Protein AF-A0A3A8LAW4-F1 (afdb_monomer)

Sequence (102 aa):
MADNPIEKQHQHEREQERERLRAEEQKDLEVEAHRGARPLEGFAGGHTTWTGSQDDEAAARVHAGDAGASWEASERQARLEPEPLSDEDEGEDSEARVPERR

Radius of gyration: 31.29 Å; Cα contacts (8 Å, |Δi|>4): 9; chains: 1; bounding box: 54×65×73 Å

Structure (mmCIF, N/CA/C/O backbone):
data_AF-A0A3A8LAW4-F1
#
_entry.id   AF-A0A3A8LAW4-F1
#
loop_
_atom_site.group_PDB
_atom_site.id
_atom_si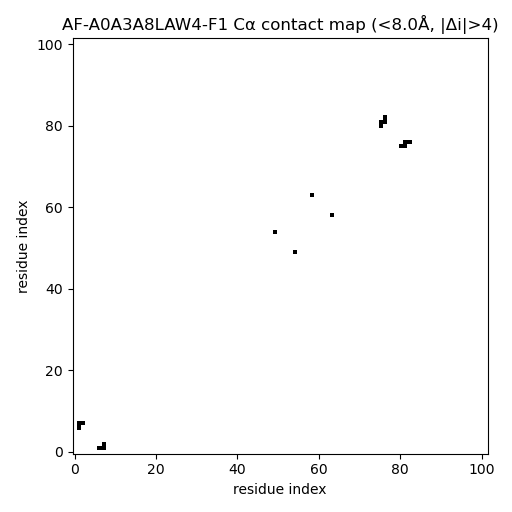te.type_symbol
_atom_site.label_atom_id
_atom_site.label_alt_id
_atom_site.label_comp_id
_atom_site.label_asym_id
_atom_site.label_entity_id
_atom_site.label_seq_id
_atom_site.pdbx_PDB_ins_code
_atom_site.Cartn_x
_atom_site.Cartn_y
_atom_site.Cartn_z
_atom_site.occupancy
_atom_site.B_iso_or_equiv
_atom_site.auth_seq_id
_atom_site.auth_comp_id
_atom_site.auth_asym_id
_atom_site.auth_atom_id
_atom_site.pdbx_PDB_model_num
ATOM 1 N N . MET A 1 1 ? 14.200 -14.457 -42.639 1.00 54.47 1 MET A N 1
ATOM 2 C CA . MET A 1 1 ? 15.584 -14.108 -42.254 1.00 54.47 1 MET A CA 1
ATOM 3 C C . MET A 1 1 ? 15.820 -12.729 -42.845 1.00 54.47 1 MET A C 1
ATOM 5 O O . MET A 1 1 ? 15.458 -12.554 -43.997 1.00 54.47 1 MET A O 1
ATOM 9 N N . ALA A 1 2 ? 16.240 -11.725 -42.071 1.00 56.69 2 ALA A N 1
ATOM 10 C CA . ALA A 1 2 ? 16.399 -10.375 -42.622 1.00 56.69 2 ALA A CA 1
ATOM 11 C C . ALA A 1 2 ? 17.552 -10.380 -43.630 1.00 56.69 2 ALA A C 1
ATOM 13 O O . ALA A 1 2 ? 18.704 -10.538 -43.239 1.00 56.69 2 ALA A O 1
ATOM 14 N N . ASP A 1 3 ? 17.243 -10.272 -44.920 1.00 71.75 3 ASP A N 1
ATOM 15 C CA . ASP A 1 3 ? 18.232 -10.344 -46.002 1.00 71.75 3 ASP A CA 1
ATOM 16 C C . ASP A 1 3 ? 18.871 -8.974 -46.306 1.00 71.75 3 ASP A C 1
ATOM 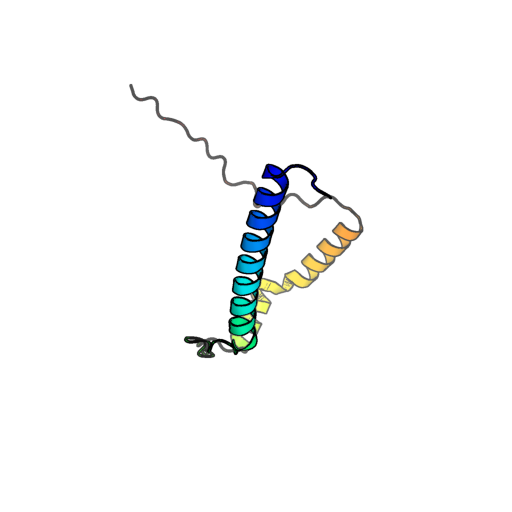18 O O . ASP A 1 3 ? 19.797 -8.882 -47.110 1.00 71.75 3 ASP A O 1
ATOM 22 N N . ASN A 1 4 ? 18.444 -7.911 -45.608 1.00 79.94 4 ASN A N 1
ATOM 23 C CA . ASN A 1 4 ? 18.996 -6.561 -45.718 1.00 79.94 4 ASN A CA 1
ATOM 24 C C . ASN A 1 4 ? 20.076 -6.307 -44.637 1.00 79.94 4 ASN A C 1
ATOM 26 O O . ASN A 1 4 ? 19.798 -6.469 -43.445 1.00 79.94 4 ASN A O 1
ATOM 30 N N . PRO A 1 5 ? 21.306 -5.892 -45.003 1.00 76.94 5 PRO A N 1
ATOM 31 C CA . PRO A 1 5 ? 22.393 -5.646 -44.048 1.00 76.94 5 PRO A CA 1
ATOM 32 C C . PRO A 1 5 ? 22.064 -4.590 -42.982 1.00 76.94 5 PRO A C 1
ATOM 34 O O . PRO A 1 5 ? 22.526 -4.722 -41.851 1.00 76.94 5 PRO A O 1
ATOM 37 N N . ILE A 1 6 ? 21.232 -3.593 -43.301 1.00 80.44 6 ILE A N 1
ATOM 38 C CA . ILE A 1 6 ? 20.807 -2.562 -42.339 1.00 80.44 6 ILE A CA 1
ATOM 39 C C . ILE A 1 6 ? 19.830 -3.144 -41.307 1.00 80.44 6 ILE A C 1
ATOM 41 O O . ILE A 1 6 ? 19.937 -2.886 -40.112 1.00 80.44 6 ILE A O 1
ATOM 45 N N . GLU A 1 7 ? 18.916 -4.016 -41.734 1.00 79.12 7 GLU A N 1
ATOM 46 C CA . GLU A 1 7 ? 17.996 -4.691 -40.813 1.00 79.12 7 GLU A CA 1
ATOM 47 C C . GLU A 1 7 ? 18.724 -5.653 -39.869 1.00 79.12 7 GLU A C 1
ATOM 49 O O . GLU A 1 7 ? 18.337 -5.763 -38.706 1.00 79.12 7 GLU A O 1
ATOM 54 N N . LYS A 1 8 ? 19.797 -6.309 -40.336 1.00 79.12 8 LYS A N 1
ATOM 55 C CA . LYS A 1 8 ? 20.671 -7.134 -39.485 1.00 79.12 8 LYS A CA 1
ATOM 56 C C . LYS A 1 8 ? 21.379 -6.299 -38.416 1.00 79.12 8 LYS A C 1
ATOM 58 O O . LYS A 1 8 ? 21.447 -6.737 -37.272 1.00 79.12 8 LYS A O 1
ATOM 63 N N . GLN A 1 9 ? 21.857 -5.101 -38.762 1.00 83.25 9 GLN A N 1
ATOM 64 C CA . GLN A 1 9 ? 22.463 -4.177 -37.795 1.00 83.25 9 GLN A CA 1
ATOM 65 C C . GLN A 1 9 ? 21.454 -3.748 -36.725 1.00 83.25 9 GLN A C 1
ATOM 67 O O . GLN A 1 9 ? 21.724 -3.911 -35.540 1.00 83.25 9 GLN A O 1
ATOM 72 N N . HIS A 1 10 ? 20.250 -3.331 -37.119 1.00 90.19 10 HIS A N 1
ATOM 73 C CA . HIS A 1 10 ? 19.208 -2.960 -36.158 1.00 90.19 10 HIS A CA 1
ATOM 74 C C . HIS A 1 10 ? 18.708 -4.131 -35.305 1.00 90.19 10 HIS A C 1
ATOM 76 O O . HIS A 1 10 ? 18.298 -3.936 -34.163 1.00 90.19 10 HIS A O 1
ATOM 82 N N . GLN A 1 11 ? 18.695 -5.358 -35.837 1.00 86.12 11 GLN A N 1
ATOM 83 C CA . GLN A 1 11 ? 18.406 -6.544 -35.024 1.00 86.12 11 GLN A CA 1
ATOM 84 C C . GLN A 1 11 ? 19.486 -6.762 -33.971 1.00 86.12 11 GLN A C 1
ATOM 86 O O . GLN A 1 11 ? 19.148 -6.950 -32.808 1.00 86.12 11 GLN A O 1
ATOM 91 N N . HIS A 1 12 ? 20.753 -6.638 -34.355 1.00 85.50 12 HIS A N 1
ATOM 92 C CA . HIS A 1 12 ? 21.869 -6.787 -33.434 1.00 85.50 12 HIS A CA 1
ATOM 93 C C . HIS A 1 12 ? 21.871 -5.715 -32.331 1.00 85.50 12 HIS A C 1
ATOM 95 O O . HIS A 1 12 ? 22.075 -6.036 -31.165 1.00 85.50 12 HIS A O 1
ATOM 101 N N . GLU A 1 13 ? 21.566 -4.460 -32.670 1.00 88.69 13 GLU A N 1
ATOM 102 C CA . GLU A 1 13 ? 21.421 -3.366 -31.697 1.00 88.69 13 GLU A CA 1
ATOM 103 C C . GLU A 1 13 ? 20.300 -3.648 -30.685 1.00 88.69 13 GLU A C 1
ATOM 105 O O . GLU A 1 13 ? 20.503 -3.527 -29.477 1.00 88.69 13 GLU A O 1
ATOM 110 N N . ARG A 1 14 ? 19.133 -4.104 -31.161 1.00 91.31 14 ARG A N 1
ATOM 111 C CA . ARG A 1 14 ? 18.005 -4.480 -30.290 1.00 91.31 14 ARG A CA 1
ATOM 112 C C . ARG A 1 14 ? 18.312 -5.689 -29.411 1.00 91.31 14 ARG A C 1
ATOM 114 O O . ARG A 1 14 ? 17.822 -5.772 -28.287 1.00 91.31 14 ARG A O 1
ATOM 121 N N . GLU A 1 15 ? 19.072 -6.651 -29.924 1.00 91.19 15 GLU A N 1
ATOM 122 C CA . GLU A 1 15 ? 19.503 -7.820 -29.157 1.00 91.19 15 GLU A CA 1
ATOM 123 C C . GLU A 1 15 ? 20.456 -7.416 -28.030 1.00 91.19 15 GLU A C 1
ATOM 125 O O . GLU A 1 15 ? 20.226 -7.810 -26.889 1.00 91.19 15 GLU A O 1
ATOM 130 N N . GLN A 1 16 ? 21.438 -6.553 -28.310 1.00 91.31 16 GLN A N 1
ATOM 131 C CA . GLN A 1 16 ? 22.342 -6.012 -27.289 1.00 91.31 16 GLN A CA 1
ATOM 132 C C . GLN A 1 16 ? 21.593 -5.209 -26.217 1.00 91.31 16 GLN A C 1
ATOM 134 O O . GLN A 1 16 ? 21.855 -5.363 -25.024 1.00 91.31 16 GLN A O 1
ATOM 139 N N . GLU A 1 17 ? 20.638 -4.370 -26.622 1.00 90.81 17 GLU A N 1
ATOM 140 C CA . GLU A 1 17 ? 19.814 -3.604 -25.683 1.00 90.81 17 GLU A CA 1
ATOM 141 C C . GLU A 1 17 ? 18.976 -4.530 -24.790 1.00 90.81 17 GLU A C 1
ATOM 143 O O . GLU A 1 17 ? 18.943 -4.363 -23.570 1.00 90.81 17 GLU A O 1
ATOM 148 N N . ARG A 1 18 ? 18.366 -5.573 -25.365 1.00 93.31 18 ARG A N 1
ATOM 149 C CA . ARG A 1 18 ? 17.629 -6.585 -24.594 1.00 93.31 18 ARG A CA 1
ATOM 150 C C . ARG A 1 18 ? 18.518 -7.358 -23.630 1.00 93.31 18 ARG A C 1
ATOM 152 O O . ARG A 1 18 ? 18.077 -7.657 -22.524 1.00 93.31 18 ARG A O 1
ATOM 159 N N . GLU A 1 19 ? 19.729 -7.725 -24.039 1.00 93.38 19 GLU A N 1
ATOM 160 C CA . GLU A 1 19 ? 20.687 -8.395 -23.155 1.00 93.38 19 GLU A CA 1
ATOM 161 C C . GLU A 1 19 ? 21.088 -7.497 -21.986 1.00 93.38 19 GLU A C 1
ATOM 163 O O . GLU A 1 19 ? 21.107 -7.957 -20.844 1.00 93.38 19 GLU A O 1
ATOM 168 N N . ARG A 1 20 ? 21.313 -6.203 -22.245 1.00 94.06 20 ARG A N 1
ATOM 169 C CA . ARG A 1 20 ? 21.591 -5.219 -21.197 1.00 94.06 20 ARG A CA 1
ATOM 170 C C . ARG A 1 20 ? 20.436 -5.106 -20.201 1.00 94.06 20 ARG A C 1
ATOM 172 O O . ARG A 1 20 ? 20.688 -5.155 -19.001 1.00 94.06 20 ARG A O 1
ATOM 179 N N . LEU A 1 21 ? 19.198 -5.000 -20.686 1.00 94.38 21 LEU A N 1
ATOM 180 C CA . LEU A 1 21 ? 18.011 -4.903 -19.829 1.00 94.38 21 LEU A CA 1
ATOM 181 C C . LEU A 1 21 ? 17.821 -6.157 -18.968 1.00 94.38 21 LEU A C 1
ATOM 183 O O . LEU A 1 21 ? 17.589 -6.041 -17.770 1.00 94.38 21 LEU A O 1
ATOM 187 N N . ARG A 1 22 ? 18.005 -7.355 -19.539 1.00 94.50 22 ARG A N 1
ATOM 188 C CA . ARG A 1 22 ? 17.950 -8.608 -18.764 1.00 94.50 22 ARG A CA 1
ATOM 189 C C . ARG A 1 22 ? 19.023 -8.674 -17.681 1.00 94.50 22 ARG A C 1
ATOM 191 O O . ARG A 1 22 ? 18.770 -9.201 -16.605 1.00 94.50 22 ARG A O 1
ATOM 198 N N . ALA A 1 23 ? 20.227 -8.178 -17.963 1.00 93.38 23 ALA A N 1
ATOM 199 C CA . ALA A 1 23 ? 21.310 -8.160 -16.983 1.00 93.38 23 ALA A CA 1
ATOM 200 C C . ALA A 1 23 ? 21.052 -7.169 -15.835 1.00 93.38 23 ALA A C 1
ATOM 202 O O . ALA A 1 23 ? 21.541 -7.382 -14.728 1.00 93.38 23 ALA A O 1
ATOM 203 N N . GLU A 1 24 ? 20.320 -6.087 -16.093 1.00 92.62 24 GLU A N 1
ATOM 204 C CA . GLU A 1 24 ? 19.895 -5.118 -15.078 1.00 92.62 24 GLU A CA 1
ATOM 205 C C . GLU A 1 24 ? 18.762 -5.688 -14.218 1.00 92.62 24 GLU A C 1
ATOM 207 O O . GLU A 1 24 ? 18.898 -5.746 -13.000 1.00 92.62 24 GLU A O 1
ATOM 212 N N . GLU A 1 25 ? 17.738 -6.262 -14.850 1.00 93.19 25 GLU A N 1
ATOM 213 C CA . GLU A 1 25 ? 16.645 -6.961 -14.167 1.00 93.19 25 GLU A CA 1
ATOM 214 C C . GLU A 1 25 ? 17.162 -8.093 -13.265 1.00 93.19 25 GLU A C 1
ATOM 216 O O . GLU A 1 25 ? 16.748 -8.218 -12.116 1.00 93.19 25 GLU A O 1
ATOM 221 N N . GLN A 1 26 ? 18.127 -8.887 -13.741 1.00 94.56 26 GLN A N 1
ATOM 222 C CA . GLN A 1 26 ? 18.737 -9.950 -12.942 1.00 94.56 26 GLN A CA 1
ATOM 223 C C . GLN A 1 26 ? 19.419 -9.407 -11.674 1.00 94.56 26 GLN A C 1
ATOM 225 O O . GLN A 1 26 ? 19.329 -10.033 -10.618 1.00 94.56 26 GLN A O 1
ATOM 230 N N . LYS A 1 27 ? 20.070 -8.239 -11.748 1.00 92.00 27 LYS A N 1
ATOM 231 C CA . LYS A 1 27 ? 20.692 -7.600 -10.577 1.00 92.00 27 LYS A CA 1
ATOM 232 C C . LYS A 1 27 ? 19.650 -7.091 -9.593 1.00 92.00 27 LYS A C 1
ATOM 234 O O . LYS A 1 27 ? 19.833 -7.254 -8.389 1.00 92.00 27 LYS A O 1
ATOM 239 N N . ASP A 1 28 ? 18.571 -6.501 -10.092 1.00 90.00 28 ASP A N 1
ATOM 240 C CA . ASP A 1 28 ? 17.483 -6.020 -9.243 1.00 90.00 28 ASP A CA 1
ATOM 241 C C . ASP A 1 28 ? 16.814 -7.189 -8.514 1.00 90.00 28 ASP A C 1
ATOM 243 O O . ASP A 1 28 ? 16.655 -7.146 -7.294 1.00 90.00 28 ASP A O 1
ATOM 247 N N . LEU A 1 29 ? 16.546 -8.289 -9.223 1.00 91.69 29 LEU A N 1
ATOM 248 C CA . LEU A 1 29 ? 16.021 -9.519 -8.630 1.00 91.69 29 LEU A CA 1
ATOM 249 C C . LEU A 1 29 ? 16.972 -10.117 -7.587 1.00 91.69 29 LEU A C 1
ATOM 251 O O . LEU A 1 29 ? 16.516 -10.608 -6.558 1.00 91.69 29 LEU A O 1
ATOM 255 N N . GLU A 1 30 ? 18.288 -10.069 -7.806 1.00 90.50 30 GLU A N 1
ATOM 256 C CA . GLU A 1 30 ? 19.273 -10.499 -6.808 1.00 90.50 30 GLU A CA 1
ATOM 257 C C . GLU A 1 30 ? 19.241 -9.617 -5.557 1.00 90.50 30 GLU A C 1
ATOM 259 O O . GLU A 1 30 ? 19.284 -10.137 -4.440 1.00 90.50 30 GLU A O 1
ATOM 264 N N . VAL A 1 31 ? 19.120 -8.298 -5.712 1.00 87.56 31 VAL A N 1
ATOM 265 C CA . VAL A 1 31 ? 18.977 -7.372 -4.580 1.00 87.56 31 VAL A CA 1
ATOM 266 C C . VAL A 1 31 ? 17.682 -7.648 -3.819 1.00 87.56 31 VAL A C 1
ATOM 268 O O . VAL A 1 31 ? 17.701 -7.718 -2.590 1.00 87.56 31 VAL A O 1
ATOM 271 N N . GLU A 1 32 ? 16.569 -7.840 -4.524 1.00 83.44 32 GLU A N 1
ATOM 272 C CA . GLU A 1 32 ? 15.262 -8.112 -3.925 1.00 83.44 32 GLU A CA 1
ATOM 273 C C . GLU A 1 32 ? 15.197 -9.483 -3.244 1.00 83.44 32 GLU A C 1
ATOM 275 O O . GLU A 1 32 ? 14.677 -9.578 -2.133 1.00 83.44 32 GLU A O 1
ATOM 280 N N . ALA A 1 33 ? 15.794 -10.523 -3.833 1.00 87.00 33 ALA A N 1
ATOM 281 C CA . ALA A 1 33 ? 15.849 -11.867 -3.252 1.00 87.00 33 ALA A CA 1
ATOM 282 C C . ALA A 1 33 ? 16.581 -11.902 -1.901 1.00 87.00 33 ALA A C 1
ATOM 284 O O . ALA A 1 33 ? 16.252 -12.709 -1.032 1.00 87.00 33 ALA A O 1
ATOM 285 N N . HIS A 1 34 ? 17.560 -11.014 -1.712 1.00 82.06 34 HIS A N 1
ATOM 286 C CA . HIS A 1 34 ? 18.314 -10.884 -0.463 1.00 82.06 34 HIS A CA 1
ATOM 287 C C . HIS A 1 34 ? 17.796 -9.747 0.430 1.00 82.06 34 HIS A C 1
ATOM 289 O O . HIS A 1 34 ? 18.322 -9.529 1.528 1.00 82.06 34 HIS A O 1
ATOM 295 N N . ARG A 1 35 ? 16.756 -9.021 0.002 1.00 77.56 35 ARG A N 1
ATOM 296 C CA . ARG A 1 35 ? 16.139 -7.955 0.787 1.00 77.56 35 ARG A CA 1
ATOM 297 C C . ARG A 1 35 ? 15.269 -8.576 1.876 1.00 77.56 35 ARG A C 1
ATOM 299 O O . ARG A 1 35 ? 14.098 -8.881 1.677 1.00 77.56 35 ARG A O 1
ATOM 306 N N . GLY A 1 36 ? 15.850 -8.746 3.060 1.00 75.75 36 GLY A N 1
ATOM 307 C CA . GLY A 1 36 ? 15.088 -9.063 4.267 1.00 75.75 36 GLY A CA 1
ATOM 308 C C . GLY A 1 36 ? 14.078 -7.963 4.611 1.00 75.75 36 GLY A C 1
ATOM 309 O O . GLY A 1 36 ? 14.134 -6.851 4.074 1.00 75.75 36 GLY A O 1
ATOM 310 N N . ALA A 1 37 ? 13.163 -8.257 5.540 1.00 78.06 37 ALA A N 1
ATOM 311 C CA . ALA A 1 37 ? 12.265 -7.245 6.086 1.00 78.06 37 ALA A CA 1
ATOM 312 C C . ALA A 1 37 ? 13.099 -6.048 6.558 1.00 78.06 37 ALA A C 1
ATOM 314 O O . ALA A 1 37 ? 13.991 -6.199 7.398 1.00 78.06 37 ALA A O 1
ATOM 315 N N . ARG A 1 38 ? 12.847 -4.863 5.984 1.00 73.38 38 ARG A N 1
ATOM 316 C CA . ARG A 1 38 ? 13.502 -3.643 6.459 1.00 73.38 38 ARG A CA 1
ATOM 317 C C . ARG A 1 38 ? 13.150 -3.518 7.940 1.00 73.38 38 ARG A C 1
ATOM 319 O O . ARG A 1 38 ? 11.958 -3.597 8.251 1.00 73.38 38 ARG A O 1
ATOM 326 N N . PRO A 1 39 ? 14.134 -3.358 8.842 1.00 74.38 39 PRO A N 1
ATOM 327 C CA . PRO A 1 39 ? 13.811 -3.075 10.225 1.00 74.38 39 PRO A CA 1
ATOM 328 C C . PRO A 1 39 ? 12.916 -1.845 10.215 1.00 74.38 39 PRO A C 1
ATOM 330 O O . PRO A 1 39 ? 13.207 -0.857 9.534 1.00 74.38 39 PRO A O 1
ATOM 333 N N . LEU A 1 40 ? 11.781 -1.948 10.894 1.00 70.19 40 LEU A N 1
ATOM 334 C CA . LEU A 1 40 ? 10.882 -0.826 11.049 1.00 70.19 40 LEU A CA 1
ATOM 335 C C . LEU A 1 40 ? 11.546 0.162 12.016 1.00 70.19 40 LEU A C 1
ATOM 337 O O . LEU A 1 40 ? 11.243 0.191 13.208 1.00 70.19 40 LEU A O 1
ATOM 341 N N . GLU A 1 41 ? 12.511 0.931 11.519 1.00 62.34 41 GLU A N 1
ATOM 342 C CA . GLU A 1 41 ? 13.088 2.052 12.248 1.00 62.34 41 GLU A CA 1
ATOM 343 C C . GLU A 1 41 ? 11.946 3.021 12.569 1.00 62.34 41 GLU A C 1
ATOM 345 O O . GLU A 1 41 ? 11.364 3.638 11.681 1.00 62.34 41 GLU A O 1
ATOM 350 N N . GLY A 1 42 ? 11.560 3.073 13.845 1.00 63.72 42 GLY A N 1
ATOM 351 C CA . GLY A 1 42 ? 10.423 3.865 14.313 1.00 63.72 42 GLY A CA 1
ATOM 352 C C . GLY A 1 42 ? 9.141 3.082 14.611 1.00 63.72 42 GLY A C 1
ATOM 353 O O . GLY A 1 42 ? 8.262 3.647 15.254 1.00 63.72 42 GLY A O 1
ATOM 354 N N . PHE A 1 43 ? 9.035 1.787 14.284 1.00 58.12 43 PHE A N 1
ATOM 355 C CA . PHE A 1 43 ? 7.993 0.928 14.872 1.00 58.12 43 PHE A CA 1
ATOM 356 C C . PHE A 1 43 ? 8.461 0.472 16.251 1.00 58.12 43 PHE A C 1
ATOM 358 O O . PHE A 1 43 ? 8.682 -0.703 16.538 1.00 58.12 43 PHE A O 1
ATOM 365 N N . ALA A 1 44 ? 8.613 1.449 17.141 1.00 59.91 44 ALA A N 1
ATOM 366 C CA . ALA A 1 44 ? 8.235 1.175 18.506 1.00 59.91 44 ALA A CA 1
ATOM 367 C C . ALA A 1 44 ? 6.763 0.766 18.414 1.00 59.91 44 ALA A C 1
ATOM 369 O O . ALA A 1 44 ? 5.966 1.519 17.853 1.00 59.91 44 ALA A O 1
ATOM 370 N N . GLY A 1 45 ? 6.407 -0.422 18.903 1.00 59.19 45 GLY A N 1
ATOM 371 C CA . GLY A 1 45 ? 5.026 -0.740 19.263 1.00 59.19 45 GLY A CA 1
ATOM 372 C C . GLY A 1 45 ? 4.612 0.235 20.356 1.00 59.19 45 GLY A C 1
ATOM 373 O O . GLY A 1 45 ? 4.635 -0.099 21.536 1.00 59.19 45 GLY A O 1
ATOM 374 N N . GLY A 1 46 ? 4.412 1.490 19.958 1.00 60.50 46 GLY A N 1
ATOM 375 C CA . GLY A 1 46 ? 4.252 2.629 20.820 1.00 60.50 46 GLY A CA 1
ATOM 376 C C . GLY A 1 46 ? 2.969 2.380 21.552 1.00 60.50 46 GLY A C 1
ATO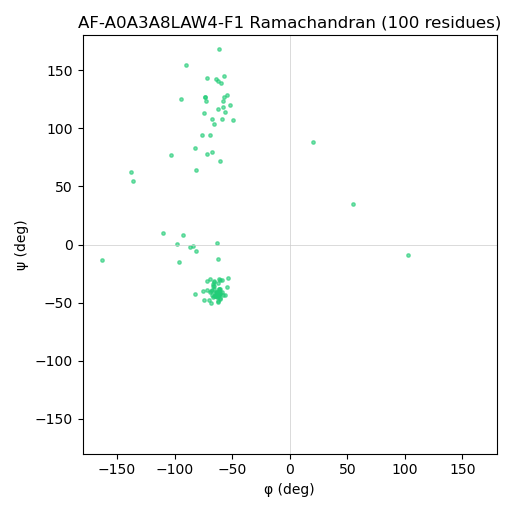M 377 O O . GLY A 1 46 ? 1.896 2.501 20.971 1.00 60.50 46 GLY A O 1
ATOM 378 N N . HIS A 1 47 ? 3.100 1.972 22.809 1.00 60.44 47 HIS A N 1
ATOM 379 C CA . HIS A 1 47 ? 2.003 2.011 23.743 1.00 60.44 47 HIS A CA 1
ATOM 380 C C . HIS A 1 47 ? 1.413 3.411 23.648 1.00 60.44 47 HIS A C 1
ATOM 382 O O . HIS A 1 47 ? 2.024 4.395 24.071 1.00 60.44 47 HIS A O 1
ATOM 388 N N . THR A 1 48 ? 0.242 3.506 23.031 1.00 68.62 48 THR A N 1
ATOM 389 C CA . THR A 1 48 ? -0.606 4.662 23.221 1.00 68.62 48 THR A CA 1
ATOM 390 C C . THR A 1 48 ? -0.863 4.761 24.720 1.00 68.62 48 THR A C 1
ATOM 392 O O . THR A 1 48 ? -0.989 3.748 25.408 1.00 68.62 48 THR A O 1
ATOM 395 N N . THR A 1 49 ? -0.964 5.972 25.260 1.00 75.31 49 THR A N 1
ATOM 396 C CA . THR A 1 49 ? -1.496 6.151 26.625 1.00 75.31 49 THR A CA 1
ATOM 397 C C . THR A 1 49 ? -2.948 5.672 26.739 1.00 75.31 49 THR A C 1
ATOM 399 O O . THR A 1 49 ? -3.470 5.526 27.839 1.00 75.31 49 THR A O 1
ATOM 402 N N . TRP A 1 50 ? -3.582 5.427 25.594 1.00 78.56 50 TRP A N 1
ATOM 403 C CA . TRP A 1 50 ? -4.893 4.834 25.430 1.00 78.56 50 TRP A CA 1
ATOM 404 C C . TRP A 1 50 ? -4.877 3.331 25.720 1.00 78.56 50 TRP A C 1
ATOM 406 O O . TRP A 1 50 ? -4.081 2.584 25.148 1.00 78.56 50 TRP A O 1
ATOM 416 N N . THR A 1 51 ? -5.764 2.895 26.608 1.00 83.12 51 THR A N 1
ATOM 417 C CA . THR A 1 51 ? -5.977 1.480 26.933 1.00 83.12 51 THR A CA 1
ATOM 418 C C . THR A 1 51 ? -7.040 0.868 26.020 1.00 83.12 51 THR A C 1
ATOM 420 O O . THR A 1 51 ? -7.931 1.572 25.554 1.00 83.12 51 THR A O 1
ATOM 423 N N . GLY A 1 52 ? -6.998 -0.453 25.807 1.00 82.81 52 GLY A N 1
ATOM 424 C CA . GLY A 1 52 ? -8.002 -1.151 24.986 1.00 82.81 52 GLY A CA 1
ATOM 425 C C . GLY A 1 52 ? -9.441 -0.905 25.451 1.00 82.81 52 GLY A C 1
ATOM 426 O O . GLY A 1 52 ? -10.318 -0.668 24.640 1.00 82.81 52 GLY A O 1
ATOM 427 N N . SER A 1 53 ? -9.676 -0.812 26.762 1.00 85.56 53 SER A N 1
ATOM 428 C CA . SER A 1 53 ? -11.008 -0.510 27.305 1.00 85.56 53 SER A CA 1
ATOM 429 C C . SER A 1 53 ? -11.514 0.892 26.954 1.00 85.56 53 SER A C 1
ATOM 431 O O . SER A 1 53 ? -12.717 1.083 26.808 1.00 85.56 53 SER A O 1
ATOM 433 N N . GLN A 1 54 ? -10.617 1.876 26.824 1.00 86.75 54 GLN A N 1
ATOM 434 C CA . GLN A 1 54 ? -10.994 3.212 26.354 1.00 86.75 54 GLN A CA 1
ATOM 435 C C . GLN A 1 54 ? -11.325 3.191 24.859 1.00 86.75 54 GLN A C 1
ATOM 437 O O . GLN A 1 54 ? -12.191 3.946 24.422 1.00 86.75 54 GLN A O 1
ATOM 442 N N . ASP A 1 55 ? -10.666 2.313 24.099 1.00 86.69 55 ASP A N 1
ATOM 443 C CA . ASP A 1 55 ? -10.925 2.110 2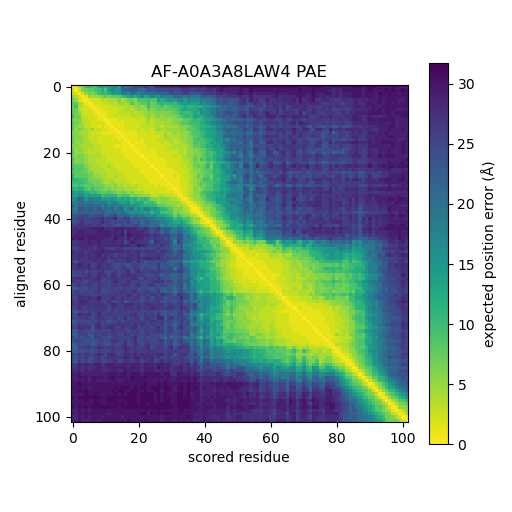2.674 1.00 86.69 55 ASP A CA 1
ATOM 444 C C . ASP A 1 55 ? -12.294 1.484 22.466 1.00 86.69 55 ASP A C 1
ATOM 446 O O . ASP A 1 55 ? -13.125 2.063 21.778 1.00 86.69 55 ASP A O 1
ATOM 450 N N . ASP A 1 56 ? -12.575 0.397 23.181 1.00 87.12 56 ASP A N 1
ATOM 451 C CA . ASP A 1 56 ? -13.864 -0.288 23.142 1.00 87.12 56 ASP A CA 1
ATOM 452 C C . ASP A 1 56 ? -15.018 0.648 23.543 1.00 87.12 56 ASP A C 1
ATOM 454 O O . ASP A 1 56 ? -16.076 0.648 22.913 1.00 87.12 56 ASP A O 1
ATOM 458 N N . GLU A 1 57 ? -14.827 1.489 24.568 1.00 87.31 57 GLU A N 1
ATOM 459 C CA . GLU A 1 57 ? -15.842 2.457 24.993 1.00 87.31 57 GLU A CA 1
ATOM 460 C C . GLU A 1 57 ? -16.064 3.558 23.944 1.00 87.31 57 GLU A C 1
ATOM 462 O O . GLU A 1 57 ? -17.207 3.924 23.660 1.00 87.31 57 GLU A O 1
ATOM 467 N N . ALA A 1 58 ? -14.994 4.094 23.353 1.00 86.62 58 ALA A N 1
ATOM 468 C CA . ALA A 1 58 ? -15.107 5.090 22.293 1.00 86.62 58 ALA A CA 1
ATOM 469 C C . ALA A 1 58 ? -15.744 4.494 21.029 1.00 86.62 58 ALA A C 1
ATOM 471 O O . ALA A 1 58 ? -16.664 5.097 20.474 1.00 86.62 58 ALA A O 1
ATOM 472 N N . ALA A 1 59 ? -15.327 3.293 20.631 1.00 86.62 59 ALA A N 1
ATOM 473 C CA . ALA A 1 59 ? -15.874 2.564 19.497 1.00 86.62 59 ALA A CA 1
ATOM 474 C C . ALA A 1 59 ? -17.363 2.264 19.695 1.00 86.62 59 ALA A C 1
ATOM 476 O O . ALA A 1 59 ? -18.154 2.490 18.785 1.00 86.62 59 ALA A O 1
ATOM 477 N N . ALA A 1 60 ? -17.780 1.858 20.897 1.00 86.06 60 ALA A N 1
ATOM 478 C CA . ALA A 1 60 ? -19.192 1.656 21.205 1.00 86.06 60 ALA A CA 1
ATOM 479 C C . ALA A 1 60 ? -20.014 2.952 21.096 1.00 86.06 60 ALA A C 1
ATOM 481 O O . ALA A 1 60 ? -21.175 2.900 20.708 1.00 86.06 60 ALA A O 1
ATOM 482 N N . ARG A 1 61 ? -19.447 4.126 21.407 1.00 85.81 61 ARG A N 1
ATOM 483 C CA . ARG A 1 61 ? -20.165 5.405 21.254 1.00 85.81 61 ARG A CA 1
ATOM 484 C C . ARG A 1 61 ? -20.276 5.855 19.801 1.00 85.81 61 ARG A C 1
ATOM 486 O O . ARG A 1 61 ? -21.312 6.392 19.426 1.00 85.81 61 ARG A O 1
ATOM 493 N N . VAL A 1 62 ? -19.213 5.682 19.018 1.00 88.38 62 VAL A N 1
ATOM 494 C CA . VAL A 1 62 ? -19.150 6.168 17.631 1.00 88.38 62 VAL A CA 1
ATOM 495 C C . VAL A 1 62 ? -19.832 5.194 16.670 1.00 88.38 62 VAL A C 1
ATOM 497 O O . VAL A 1 62 ? -20.599 5.626 15.820 1.00 88.38 62 VAL A O 1
ATOM 500 N N . HIS A 1 63 ? -19.612 3.890 16.845 1.00 86.62 63 HIS A N 1
ATOM 501 C CA . HIS A 1 63 ? -19.965 2.852 15.871 1.00 86.62 63 HIS A CA 1
ATOM 502 C C . HIS A 1 63 ? -21.130 1.947 16.305 1.00 8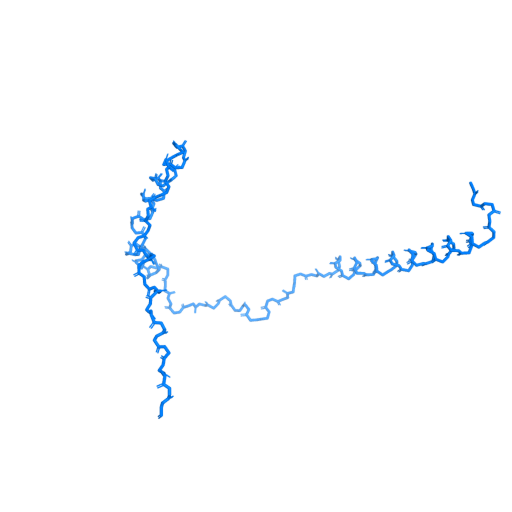6.62 63 HIS A C 1
ATOM 504 O O . HIS A 1 63 ? -21.393 0.937 15.654 1.00 86.62 63 HIS A O 1
ATOM 510 N N . ALA A 1 64 ? -21.858 2.269 17.386 1.00 84.56 64 ALA A N 1
ATOM 511 C CA . ALA A 1 64 ? -22.987 1.448 17.857 1.00 84.56 64 ALA A CA 1
ATOM 512 C C . ALA A 1 64 ? -24.045 1.153 16.774 1.00 84.56 64 ALA A C 1
ATOM 514 O O . ALA A 1 64 ? -24.712 0.122 16.843 1.00 84.56 64 ALA A O 1
ATOM 515 N N . GLY A 1 65 ? -24.214 2.048 15.795 1.00 83.06 65 GLY A N 1
ATOM 516 C CA . GLY A 1 65 ? -25.181 1.906 14.702 1.00 83.06 65 GLY A CA 1
ATOM 517 C C . GLY A 1 65 ? -24.613 1.324 13.405 1.00 83.06 65 GLY A C 1
ATOM 518 O O . GLY A 1 65 ? -25.385 0.874 12.557 1.00 83.06 65 GLY A O 1
ATOM 519 N N . ASP A 1 66 ? -23.289 1.288 13.252 1.00 88.81 66 ASP A N 1
ATOM 520 C CA . ASP A 1 66 ? -22.642 1.043 11.959 1.00 88.81 66 ASP A CA 1
ATOM 521 C C . ASP A 1 66 ? -22.902 -0.363 11.438 1.00 88.81 66 ASP A C 1
ATOM 523 O O . ASP A 1 66 ? -23.093 -0.552 10.240 1.00 88.81 66 ASP A O 1
ATOM 527 N N . ALA A 1 67 ? -22.968 -1.356 12.328 1.00 85.06 67 ALA A N 1
ATOM 528 C CA . ALA A 1 67 ? -23.253 -2.733 11.937 1.00 85.06 67 ALA A CA 1
ATOM 529 C C . ALA A 1 67 ? -24.652 -2.872 11.312 1.00 85.06 67 ALA A C 1
ATOM 531 O O . ALA A 1 67 ? -24.812 -3.548 10.297 1.00 85.06 67 ALA A O 1
ATOM 532 N N . GLY A 1 68 ? -25.655 -2.206 11.892 1.00 88.19 68 GLY A N 1
ATOM 533 C CA . GLY A 1 68 ? -27.022 -2.210 11.370 1.00 88.19 68 GLY A CA 1
ATOM 534 C C . GLY A 1 68 ? -27.137 -1.422 10.068 1.00 88.19 68 GLY A C 1
ATOM 535 O O . GLY A 1 68 ? -27.662 -1.941 9.086 1.00 88.19 68 GLY A O 1
ATOM 536 N N . ALA A 1 69 ? -26.574 -0.211 10.034 1.00 88.50 69 ALA A N 1
ATOM 537 C CA . ALA A 1 69 ? -26.560 0.629 8.838 1.00 88.50 69 ALA A CA 1
ATOM 538 C C . ALA A 1 69 ? -25.828 -0.044 7.664 1.00 88.50 69 ALA A C 1
ATOM 540 O O . ALA A 1 69 ? -26.314 -0.022 6.535 1.00 88.50 69 ALA A O 1
ATOM 541 N N . SER A 1 70 ? -24.700 -0.709 7.933 1.00 86.75 70 SER A N 1
ATOM 542 C CA . SER A 1 70 ? -23.936 -1.449 6.921 1.00 86.75 70 SER A CA 1
ATOM 543 C C . SER A 1 70 ? -24.692 -2.673 6.413 1.00 86.75 70 SER A C 1
ATOM 545 O O . SER A 1 70 ? -24.653 -2.967 5.216 1.00 86.75 70 SER A O 1
ATOM 547 N N . TRP A 1 71 ? -25.398 -3.384 7.299 1.00 88.19 71 TRP A N 1
ATOM 548 C CA . TRP A 1 71 ? -26.246 -4.506 6.905 1.00 88.19 71 TRP A CA 1
ATOM 549 C C . TRP A 1 7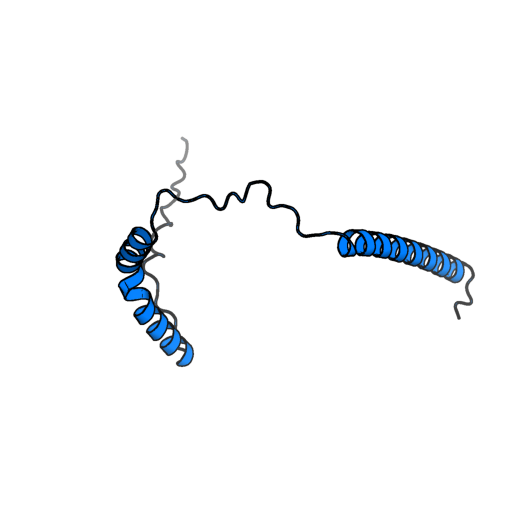1 ? -27.374 -4.044 5.982 1.00 88.19 71 TRP A C 1
ATOM 551 O O . TRP A 1 71 ? -27.550 -4.594 4.898 1.00 88.19 71 TRP A O 1
ATOM 561 N N . GLU A 1 72 ? -28.091 -2.989 6.365 1.00 90.19 72 GLU A N 1
ATOM 562 C CA . GLU A 1 72 ? -29.179 -2.433 5.563 1.00 90.19 72 GLU A CA 1
ATOM 563 C C . GLU A 1 72 ? -28.682 -1.912 4.207 1.00 90.19 72 GLU A C 1
ATOM 565 O O . GLU A 1 72 ? -29.274 -2.224 3.174 1.00 90.19 72 GLU A O 1
ATOM 570 N N . ALA A 1 73 ? -27.565 -1.178 4.186 1.00 87.75 73 ALA A N 1
ATOM 571 C CA . ALA A 1 73 ? -26.942 -0.713 2.948 1.00 87.75 73 ALA A CA 1
ATOM 572 C C . ALA A 1 73 ? -26.575 -1.887 2.026 1.00 87.75 73 ALA A C 1
ATOM 574 O O . ALA A 1 73 ? -26.889 -1.860 0.836 1.00 87.75 73 ALA A O 1
ATOM 575 N N . SER A 1 74 ? -26.004 -2.958 2.586 1.00 87.19 74 SER A N 1
ATOM 576 C CA . SER A 1 74 ? -25.682 -4.176 1.832 1.00 87.19 74 SER A CA 1
ATOM 577 C C . SER A 1 74 ? -26.936 -4.829 1.244 1.00 87.19 74 SER A C 1
ATOM 579 O O . SER A 1 74 ? -26.945 -5.247 0.085 1.00 87.19 74 SER A O 1
ATOM 581 N N . GLU A 1 75 ? -28.023 -4.898 2.014 1.00 92.56 75 GLU A N 1
ATOM 582 C CA . GLU A 1 75 ? -29.289 -5.443 1.528 1.00 92.56 75 GLU A CA 1
ATOM 583 C C . GLU A 1 75 ? -29.915 -4.587 0.415 1.00 92.56 75 GLU A C 1
ATOM 585 O O . GLU A 1 75 ? -30.452 -5.139 -0.547 1.00 92.56 75 GLU A O 1
ATOM 590 N N . ARG A 1 76 ? -29.832 -3.253 0.503 1.00 88.88 76 ARG A N 1
ATOM 591 C CA . ARG A 1 76 ? -30.306 -2.337 -0.551 1.00 88.88 76 ARG A CA 1
ATOM 592 C C . ARG A 1 76 ? -29.516 -2.508 -1.845 1.00 88.88 76 ARG A C 1
ATOM 594 O O . ARG A 1 76 ? -30.113 -2.619 -2.916 1.00 88.88 76 ARG A O 1
ATOM 601 N N . GLN A 1 77 ? -28.193 -2.625 -1.742 1.00 85.81 77 GLN A N 1
ATOM 602 C CA . GLN A 1 77 ? -27.321 -2.892 -2.888 1.00 85.81 77 GLN A CA 1
ATOM 603 C C . GLN A 1 77 ? -27.651 -4.231 -3.551 1.00 85.81 77 GLN A C 1
ATOM 605 O O . GLN A 1 77 ? -27.757 -4.307 -4.775 1.00 85.81 77 GLN A O 1
ATOM 610 N N . ALA A 1 78 ? -27.901 -5.278 -2.760 1.00 90.31 78 ALA A N 1
ATOM 611 C CA . ALA A 1 78 ? -28.342 -6.569 -3.285 1.00 90.31 78 ALA A CA 1
ATOM 612 C C . ALA A 1 78 ? -29.698 -6.486 -4.018 1.00 90.31 78 ALA A C 1
ATOM 614 O O . ALA A 1 78 ? -29.935 -7.248 -4.956 1.00 90.31 78 ALA A O 1
ATOM 615 N N . ARG A 1 79 ? -30.576 -5.551 -3.624 1.00 90.75 79 ARG A N 1
ATOM 616 C CA . ARG A 1 79 ? -31.857 -5.259 -4.293 1.00 90.75 79 ARG A CA 1
ATOM 617 C C . ARG A 1 79 ? -31.737 -4.294 -5.481 1.00 90.75 79 ARG A C 1
ATOM 619 O O . ARG A 1 79 ? -32.746 -4.054 -6.141 1.00 90.75 79 ARG A O 1
ATOM 626 N N . LEU A 1 80 ? -30.532 -3.799 -5.788 1.00 87.31 80 LEU A N 1
ATOM 627 C CA . LEU A 1 80 ? -30.269 -2.773 -6.808 1.00 87.31 80 LEU A CA 1
ATOM 628 C C . LEU A 1 80 ? -31.089 -1.491 -6.585 1.00 87.31 80 LEU A C 1
ATOM 630 O O . LEU A 1 80 ? -31.528 -0.846 -7.540 1.00 87.31 80 LEU A O 1
ATOM 634 N N . GLU A 1 81 ? -31.321 -1.134 -5.322 1.00 84.12 81 GLU A N 1
ATOM 635 C CA . GLU A 1 81 ? -31.961 0.131 -4.974 1.00 84.12 81 GLU A CA 1
ATOM 636 C C . GLU A 1 81 ? -30.997 1.303 -5.229 1.00 84.12 81 GLU A C 1
ATOM 638 O O . GLU A 1 81 ? -29.788 1.156 -5.029 1.00 84.12 81 GLU A O 1
ATOM 643 N N . PRO A 1 82 ? -31.499 2.463 -5.690 1.00 80.81 82 PRO A N 1
ATOM 644 C CA . PRO A 1 82 ? -30.670 3.653 -5.823 1.00 80.81 82 PRO A CA 1
ATOM 645 C C . PRO A 1 82 ? -30.147 4.089 -4.449 1.00 80.81 82 PRO A C 1
ATOM 647 O O . PRO A 1 82 ? -30.879 4.040 -3.458 1.00 80.81 82 PRO A O 1
ATOM 650 N N . GLU A 1 83 ? -28.886 4.526 -4.402 1.00 78.94 83 GLU A N 1
ATOM 651 C CA . GLU A 1 83 ? -28.276 5.044 -3.174 1.00 78.94 83 GLU A CA 1
ATOM 652 C C . GLU A 1 83 ? -29.065 6.269 -2.669 1.00 78.94 83 GLU A C 1
ATOM 654 O O . GLU A 1 83 ? -29.502 7.098 -3.480 1.00 78.94 83 GLU A O 1
ATOM 659 N N . PRO A 1 84 ? -29.290 6.391 -1.348 1.00 73.69 84 PRO A N 1
ATOM 660 C CA . PRO A 1 84 ? -29.941 7.564 -0.789 1.00 73.69 84 PRO A CA 1
ATOM 661 C C . PRO A 1 84 ? -29.068 8.800 -1.029 1.00 73.69 84 PRO A C 1
ATOM 663 O O . PRO A 1 84 ? -27.844 8.737 -0.942 1.00 73.69 84 PRO A O 1
ATOM 666 N N . LEU A 1 85 ? -29.710 9.933 -1.316 1.00 69.25 85 LEU A N 1
ATOM 667 C CA . LEU A 1 85 ? -29.035 11.228 -1.361 1.00 69.25 85 LEU A CA 1
ATOM 668 C C . LEU A 1 85 ? -28.483 11.512 0.042 1.00 69.25 85 LEU A C 1
ATOM 670 O O . LEU A 1 85 ? -29.254 11.584 0.997 1.00 69.25 85 LEU A O 1
ATOM 674 N N . SER A 1 86 ? -27.162 11.603 0.179 1.00 68.38 86 SER A N 1
ATOM 675 C CA . SER A 1 86 ? -26.520 11.999 1.429 1.00 68.38 86 SER A CA 1
ATOM 676 C C . SER A 1 86 ? -26.719 13.497 1.648 1.00 68.38 86 SER A C 1
ATOM 678 O O . SER A 1 86 ? -26.340 14.293 0.792 1.00 68.38 86 SER A O 1
ATOM 680 N N . ASP A 1 87 ? -27.237 13.887 2.814 1.00 58.81 87 ASP A N 1
ATOM 681 C CA . ASP A 1 87 ? -27.390 15.294 3.234 1.00 58.81 87 ASP A CA 1
ATOM 682 C C . ASP A 1 87 ? -26.040 16.048 3.379 1.00 58.81 87 ASP A C 1
ATOM 684 O O . ASP A 1 87 ? -26.006 17.222 3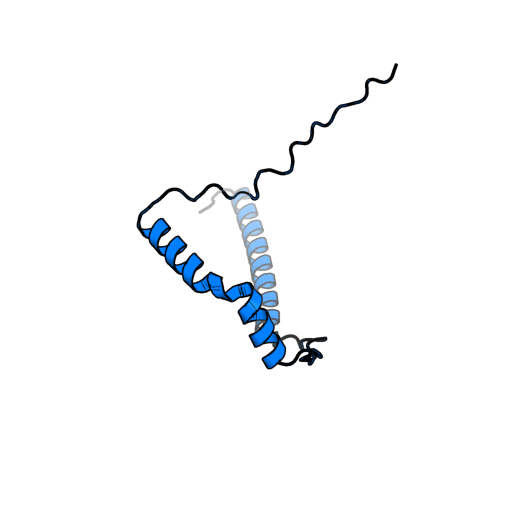.737 1.00 58.81 87 ASP A O 1
ATOM 688 N N . GLU A 1 88 ? -24.908 15.392 3.104 1.00 55.84 88 GLU A N 1
ATOM 689 C CA . GLU A 1 88 ? -23.560 15.977 3.127 1.00 55.84 88 GLU A CA 1
ATOM 690 C C . GLU A 1 88 ? -23.203 16.760 1.844 1.00 55.84 88 GLU A C 1
ATOM 692 O O . GLU A 1 88 ? -22.165 17.416 1.807 1.00 55.84 88 GLU A O 1
ATOM 697 N N . ASP A 1 89 ? -24.062 16.739 0.816 1.00 52.09 89 ASP A N 1
ATOM 698 C CA . ASP A 1 89 ? -23.861 17.453 -0.463 1.00 52.09 89 ASP A CA 1
ATOM 699 C C . ASP A 1 89 ? -24.502 18.865 -0.501 1.00 52.09 89 ASP A C 1
ATOM 701 O O . ASP A 1 89 ? -24.534 19.523 -1.542 1.00 52.09 89 ASP A O 1
ATOM 705 N N . GLU A 1 90 ? -25.008 19.381 0.627 1.00 50.59 90 GLU A N 1
ATOM 706 C CA . GLU A 1 90 ? -25.509 20.761 0.746 1.00 50.59 90 GLU A CA 1
ATOM 707 C C . GLU A 1 90 ? -24.492 21.658 1.481 1.00 50.59 90 GLU A C 1
ATOM 709 O O . GLU A 1 90 ? -24.664 21.972 2.661 1.00 50.59 90 GLU A O 1
ATOM 714 N N . GLY A 1 91 ? -23.406 22.088 0.816 1.00 48.06 91 GLY A N 1
ATOM 715 C CA . GLY A 1 91 ? -22.394 22.891 1.525 1.00 48.06 91 GLY A CA 1
ATOM 716 C C . GLY A 1 91 ? -21.355 23.723 0.769 1.00 48.06 91 GLY A C 1
ATOM 717 O O . GLY A 1 91 ? -20.750 24.578 1.412 1.00 48.06 91 GLY A O 1
ATOM 718 N N . GLU A 1 92 ? -21.136 23.573 -0.540 1.00 46.53 92 GLU A N 1
ATOM 719 C CA . GLU A 1 92 ? -20.108 24.365 -1.248 1.00 46.53 92 GLU A CA 1
ATOM 720 C C . GLU A 1 92 ? -20.578 24.871 -2.616 1.00 46.53 92 GLU A C 1
ATOM 722 O O . GLU 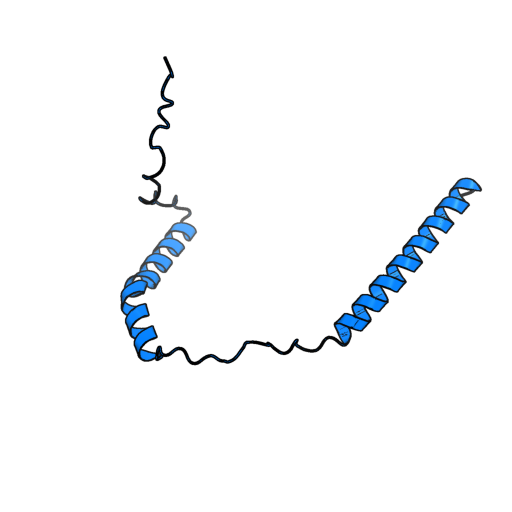A 1 92 ? -19.995 24.575 -3.650 1.00 46.53 92 GLU A O 1
ATOM 727 N N . ASP A 1 93 ? -21.612 25.711 -2.624 1.00 47.91 93 ASP A N 1
ATOM 728 C CA . ASP A 1 93 ? -21.836 26.629 -3.749 1.00 47.91 93 ASP A CA 1
ATOM 729 C C . ASP A 1 93 ? -22.209 28.026 -3.226 1.00 47.91 93 ASP A C 1
ATOM 731 O O . ASP A 1 93 ? -23.249 28.612 -3.523 1.00 47.91 93 ASP A O 1
ATOM 735 N N . SER A 1 94 ? -21.344 28.571 -2.360 1.00 44.75 94 SER A N 1
ATOM 736 C CA . SER A 1 94 ? -21.397 29.991 -2.001 1.00 44.75 94 SER A CA 1
ATOM 737 C C . SER A 1 94 ? -20.688 30.818 -3.074 1.00 44.75 94 SER A C 1
ATOM 739 O O . SER A 1 94 ? -19.509 31.146 -2.989 1.00 44.75 94 SER A O 1
ATOM 741 N N . GLU A 1 95 ? -21.445 31.104 -4.130 1.00 48.72 95 GLU A N 1
ATOM 742 C CA . GLU A 1 95 ? -21.436 32.337 -4.921 1.00 48.72 95 GLU A CA 1
ATOM 743 C C . GLU A 1 95 ? -20.151 33.191 -4.787 1.00 48.72 95 GLU A C 1
ATOM 745 O O . GLU A 1 95 ? -20.058 34.124 -3.982 1.00 48.72 95 GLU A O 1
ATOM 750 N N . ALA A 1 96 ? -19.144 32.909 -5.621 1.00 45.06 96 ALA A N 1
ATOM 751 C CA . ALA A 1 96 ? -17.991 33.786 -5.808 1.00 45.06 96 ALA A CA 1
ATOM 752 C C . ALA A 1 96 ? -18.438 35.089 -6.496 1.00 45.06 96 ALA A C 1
ATOM 754 O O . ALA A 1 96 ? -18.288 35.283 -7.704 1.00 45.06 96 ALA A O 1
ATOM 755 N N . ARG A 1 97 ? -19.006 36.010 -5.717 1.00 43.53 97 ARG A N 1
ATOM 756 C CA . ARG A 1 97 ? -19.332 37.363 -6.159 1.00 43.53 97 ARG A CA 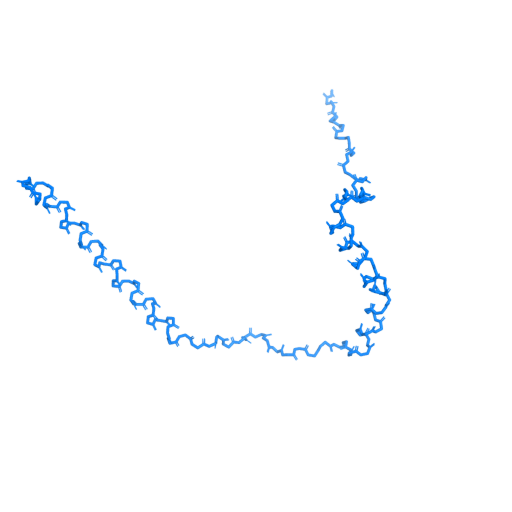1
ATOM 757 C C . ARG A 1 97 ? -18.030 38.128 -6.381 1.00 43.53 97 ARG A C 1
ATOM 759 O O . ARG A 1 97 ? -17.456 38.692 -5.453 1.00 43.53 97 ARG A O 1
ATOM 766 N N . VAL A 1 98 ? -17.556 38.133 -7.625 1.00 51.84 98 VAL A N 1
ATOM 767 C CA . VAL A 1 98 ? -16.434 38.961 -8.082 1.00 51.84 98 VAL A CA 1
ATOM 768 C C . VAL A 1 98 ? -16.782 40.435 -7.819 1.00 51.84 98 VAL A C 1
ATOM 770 O O . VAL A 1 98 ? -17.768 40.922 -8.376 1.00 51.84 98 VAL A O 1
ATOM 773 N N . PRO A 1 99 ? -16.030 41.181 -6.990 1.00 52.09 99 PRO A N 1
ATOM 774 C CA . PRO A 1 99 ? -16.266 42.610 -6.861 1.00 52.09 99 PRO A CA 1
ATOM 775 C C . PRO A 1 99 ? -15.728 43.325 -8.107 1.00 52.09 99 PRO A C 1
ATOM 777 O O . PRO A 1 99 ? -14.515 43.370 -8.337 1.00 52.09 99 PRO A O 1
ATOM 780 N N . GLU A 1 100 ? -16.632 43.900 -8.907 1.00 51.41 100 GLU A N 1
ATOM 781 C CA . GLU A 1 100 ? -16.281 44.894 -9.923 1.00 51.41 100 GLU A CA 1
ATOM 782 C C . GLU A 1 100 ? -15.538 46.051 -9.247 1.00 51.41 100 GLU A C 1
ATOM 784 O O . GLU A 1 100 ? -16.083 46.782 -8.417 1.00 51.41 100 GLU A O 1
ATOM 789 N N . ARG A 1 101 ? -14.260 46.206 -9.596 1.00 46.59 101 ARG A N 1
ATOM 790 C CA . ARG A 1 101 ? -13.485 47.396 -9.254 1.00 46.59 101 ARG A CA 1
ATOM 791 C C . ARG A 1 101 ? -13.978 48.538 -10.135 1.00 46.59 101 ARG A C 1
ATOM 793 O O . ARG A 1 101 ? -13.932 48.418 -11.359 1.00 46.59 101 ARG A O 1
ATOM 800 N N . ARG A 1 102 ? -14.412 49.632 -9.517 1.00 54.06 102 ARG A N 1
ATOM 801 C CA . ARG A 1 102 ? -14.672 50.906 -10.186 1.00 54.06 102 ARG A CA 1
ATOM 802 C C . ARG A 1 102 ? -13.745 51.975 -9.637 1.00 54.06 102 ARG A C 1
ATOM 804 O O . ARG A 1 102 ? -13.484 51.930 -8.414 1.00 54.06 102 ARG A O 1
#

Mean predicted aligned error: 18.49 Å

Solvent-accessible surface area (backbone atoms only — not comparable to full-atom values): 6618 Å² total; per-residue (Å²): 128,77,87,46,73,68,56,46,49,55,49,51,53,52,49,53,53,51,53,52,51,51,57,50,50,52,50,52,51,52,53,54,76,68,55,64,84,74,77,63,84,80,66,62,85,67,78,58,95,69,49,71,69,59,49,55,53,51,46,51,70,76,47,68,56,48,66,58,56,52,49,53,52,51,53,38,55,75,69,68,52,81,81,76,86,63,84,83,77,78,80,86,81,80,74,86,76,77,78,82,86,128

Foldseek 3Di:
DPPDPVVVVVVVVVVVVVVVVVVVVVVVVVVVVPDDDDPPPPPPVDPDPDDVVNVVVVCCVPCVCVVVVVVVVVVCVVVVHDDDDDPVPPDPDPDPPDDDDD

pLDDT: mean 77.32, std 15.14, range [43.53, 94.56]

Secondary structure (DSSP, 8-state):
---SHHHHHHHHHHHHHHHHHHHHHHHHHHHHHT-PPPP-TT------S--HHHHHHHHHHHHTTHHHHHHHHHHHHHTTPPPPPPGGGSS-----------